Protein AF-A0A2G6Q483-F1 (afdb_monomer_lite)

Foldseek 3Di:
DDDDDDDPPPPPPPPPPQPAPDDPCQVVVNQALVCVVPQQWAQWKWKAAQAWIFIWTQGPVRGIHTRFDTDGHNNVHDRQKMKIWGWDQDPSDTDTDWIWIWGDDSPDTDTDTDPPPPVVPGNCVGHHHDDDDD

Organism: NCBI:txid2039284

Sequence (134 aa):
VGNQNQRPLQQKPVFSEPPLTVSHKVDNGHFYMSDLDQGGYQNVQMVVERDRSYMVATTTDGTVSRISPFGKGDTRLQTNQRIERACEVKDSSIKPKEEILVTHTQDEVVRTETHLNLSEHDPQNLIPFAPNPR

Radius of gyration: 18.18 Å; chains: 1; bounding box: 67×27×48 Å

Secondary structure (DSSP, 8-state):
--------------------B--HHHHTT---HHHHHHTT-EEEEEEEESSEEEEEEE-TTS-EEE-S--EE--TTS-TTEEEEEEEEEETTEEEEEEEEEEEE-SS-EEEEE-----TTS-GGGTSPPPPPP-

pLDDT: mean 81.31, std 15.47, range [40.03, 93.75]

Structure (mmCIF, N/CA/C/O backbone):
data_AF-A0A2G6Q483-F1
#
_entry.id   AF-A0A2G6Q483-F1
#
loop_
_atom_site.group_PDB
_atom_site.id
_atom_site.type_symbol
_atom_site.label_atom_id
_atom_site.label_alt_id
_atom_site.label_comp_id
_atom_site.label_asym_id
_atom_site.label_entity_id
_atom_site.label_seq_id
_atom_site.pdbx_PDB_ins_code
_atom_site.Cartn_x
_atom_site.Cartn_y
_atom_site.Cartn_z
_atom_site.occupancy
_atom_site.B_iso_or_equiv
_atom_site.auth_seq_id
_atom_site.auth_comp_id
_atom_site.auth_asym_id
_atom_site.auth_atom_id
_atom_site.pdbx_PDB_model_num
ATOM 1 N N . VAL A 1 1 ? -51.461 14.977 22.298 1.00 44.44 1 VAL A N 1
ATOM 2 C CA . VAL A 1 1 ? -51.209 13.524 22.151 1.00 44.44 1 VAL A CA 1
ATOM 3 C C . VAL A 1 1 ? -50.596 13.304 20.779 1.00 44.44 1 VAL A C 1
ATOM 5 O O . VAL A 1 1 ? -51.212 13.744 19.819 1.00 44.44 1 VAL A O 1
ATOM 8 N N . GLY A 1 2 ? -49.408 12.695 20.687 1.00 41.03 2 GLY A N 1
ATOM 9 C CA . GLY A 1 2 ? -48.863 12.212 19.409 1.00 41.03 2 GLY A CA 1
ATOM 10 C C . GLY A 1 2 ? -47.363 12.425 19.197 1.00 41.03 2 GLY A C 1
ATOM 11 O O . GLY A 1 2 ? -46.982 13.139 18.279 1.00 41.03 2 GLY A O 1
ATOM 12 N N . ASN A 1 3 ? -46.521 11.787 20.017 1.00 44.41 3 ASN A N 1
ATOM 13 C CA . ASN A 1 3 ? -45.100 11.587 19.717 1.00 44.41 3 ASN A CA 1
ATOM 14 C C . ASN A 1 3 ? -44.954 10.780 18.419 1.00 44.41 3 ASN A C 1
ATOM 16 O O . ASN A 1 3 ? -45.514 9.688 18.329 1.00 44.41 3 ASN A O 1
ATOM 20 N N . GLN A 1 4 ? -44.140 11.249 17.471 1.00 52.38 4 GLN A N 1
ATOM 21 C CA . GLN A 1 4 ? -43.540 10.374 16.465 1.00 52.38 4 GLN A CA 1
ATOM 22 C C . GLN A 1 4 ? -42.021 10.517 16.508 1.00 52.38 4 GLN A C 1
ATOM 24 O O . GLN A 1 4 ? -41.448 11.563 16.219 1.00 52.38 4 GLN A O 1
ATOM 29 N N . ASN A 1 5 ? -41.408 9.426 16.954 1.00 40.03 5 ASN A N 1
ATOM 30 C CA . ASN A 1 5 ? -39.989 9.238 17.184 1.00 40.03 5 ASN A CA 1
ATOM 31 C C . ASN A 1 5 ? -39.184 9.489 15.903 1.00 40.03 5 ASN A C 1
ATOM 33 O O . ASN A 1 5 ? -39.257 8.705 14.953 1.00 40.03 5 ASN A O 1
ATOM 37 N N . GLN A 1 6 ? -38.354 10.533 15.909 1.00 48.41 6 GLN A N 1
ATOM 38 C CA . GLN A 1 6 ? -37.210 10.612 15.009 1.00 48.41 6 GLN A CA 1
ATOM 39 C C . GLN A 1 6 ? -36.242 9.503 15.428 1.00 48.41 6 GLN A C 1
ATOM 41 O O . GLN A 1 6 ? -35.646 9.550 16.502 1.00 48.41 6 GLN A O 1
ATOM 46 N N . ARG A 1 7 ? -36.140 8.448 14.615 1.00 49.75 7 ARG A N 1
ATOM 47 C CA . ARG A 1 7 ? -35.085 7.444 14.785 1.00 49.75 7 ARG A CA 1
ATOM 48 C C . ARG A 1 7 ? -33.755 8.186 14.639 1.00 49.75 7 ARG A C 1
ATOM 50 O O . ARG A 1 7 ? -33.608 8.887 13.635 1.00 49.75 7 ARG A O 1
ATOM 57 N N . PRO A 1 8 ? -32.787 8.053 15.559 1.00 44.00 8 PRO A N 1
ATOM 58 C CA . PRO A 1 8 ? -31.446 8.500 15.245 1.00 44.00 8 PRO A CA 1
ATOM 59 C C . PRO A 1 8 ? -30.995 7.673 14.041 1.00 44.00 8 PRO A C 1
ATOM 61 O O . PRO A 1 8 ? -31.017 6.440 14.079 1.00 44.00 8 PRO A O 1
ATOM 64 N N . LEU A 1 9 ? -30.651 8.351 12.947 1.00 51.31 9 LEU A N 1
ATOM 65 C CA . LEU A 1 9 ? -29.837 7.770 11.892 1.00 51.31 9 LEU A CA 1
ATOM 66 C C . LEU A 1 9 ? -28.525 7.380 12.574 1.00 51.31 9 LEU A C 1
ATOM 68 O O . LEU A 1 9 ? -27.614 8.195 12.677 1.00 51.31 9 LEU A O 1
ATOM 72 N N . GLN A 1 10 ? -28.450 6.158 13.105 1.00 44.44 10 GLN A N 1
ATOM 73 C CA . GLN A 1 10 ? -27.177 5.508 13.355 1.00 44.44 10 GLN A CA 1
ATOM 74 C C . GLN A 1 10 ? -26.527 5.413 11.982 1.00 44.44 10 GLN A C 1
ATOM 76 O O . GLN A 1 10 ? -26.744 4.457 11.235 1.00 44.44 10 GLN A O 1
ATOM 81 N N . GLN A 1 11 ? -25.760 6.443 11.627 1.00 42.47 11 GLN A N 1
ATOM 82 C CA . GLN A 1 11 ? -24.614 6.251 10.772 1.00 42.47 11 GLN A CA 1
ATOM 83 C C . GLN A 1 11 ? -23.779 5.229 11.538 1.00 42.47 11 GLN A C 1
ATOM 85 O O . GLN A 1 11 ? -23.016 5.571 12.437 1.00 42.47 11 GLN A O 1
ATOM 90 N N . LYS A 1 12 ? -23.992 3.936 11.239 1.00 42.00 12 LYS A N 1
ATOM 91 C CA . LYS A 1 12 ? -22.916 2.955 11.375 1.00 42.00 12 LYS A CA 1
ATOM 92 C C . LYS A 1 12 ? -21.683 3.677 10.851 1.00 42.00 12 LYS A C 1
ATOM 94 O O . LYS A 1 12 ? -21.836 4.277 9.783 1.00 42.00 12 LYS A O 1
ATOM 99 N N . PRO A 1 13 ? -20.540 3.657 11.558 1.00 41.94 13 PRO A N 1
ATOM 100 C CA . PRO A 1 13 ? -19.313 4.198 11.009 1.00 41.94 13 PRO A CA 1
ATOM 101 C C . PRO A 1 13 ? -19.211 3.590 9.622 1.00 41.94 13 PRO A C 1
ATOM 103 O O . PRO A 1 13 ? -19.106 2.368 9.481 1.00 41.94 13 PRO A O 1
ATOM 106 N N . VAL A 1 14 ? -19.446 4.414 8.600 1.00 44.75 14 VAL A N 1
ATOM 107 C CA . VAL A 1 14 ? -19.226 3.996 7.234 1.00 44.75 14 VAL A CA 1
ATOM 108 C C . VAL A 1 14 ? -17.736 3.813 7.278 1.00 44.75 14 VAL A C 1
ATOM 110 O O . VAL A 1 14 ? -17.005 4.785 7.453 1.00 44.75 14 VAL A O 1
ATOM 113 N N . PHE A 1 15 ? -17.319 2.551 7.314 1.00 49.75 15 PHE A N 1
ATOM 114 C CA . PHE A 1 15 ? -15.946 2.165 7.115 1.00 49.75 15 PHE A CA 1
ATOM 115 C C . PHE A 1 15 ? -15.589 2.801 5.782 1.00 49.75 15 PHE A C 1
ATOM 117 O O . PHE A 1 15 ? -15.930 2.287 4.722 1.00 49.75 15 PHE A O 1
ATOM 124 N N . SER A 1 16 ? -15.054 4.016 5.836 1.00 44.69 16 SER A N 1
ATOM 125 C CA . SER A 1 16 ? -14.534 4.697 4.679 1.00 44.69 16 SER A CA 1
ATOM 126 C C . SER A 1 16 ? -13.222 3.984 4.432 1.00 44.69 16 SER A C 1
ATOM 128 O O . SER A 1 16 ? -12.150 4.447 4.832 1.00 44.69 16 SER A O 1
ATOM 130 N N . GLU A 1 17 ? -13.334 2.790 3.837 1.00 55.34 17 GLU A N 1
ATOM 131 C CA . GLU A 1 17 ? -12.295 2.279 2.963 1.00 55.34 17 GLU A CA 1
ATOM 132 C C . GLU A 1 17 ? -11.840 3.493 2.166 1.00 55.34 17 GLU A C 1
ATOM 134 O O . GLU A 1 17 ? -12.702 4.199 1.620 1.00 55.34 17 GLU A O 1
ATOM 139 N N . PRO A 1 18 ? -10.536 3.821 2.155 1.00 53.94 18 PRO A N 1
ATOM 140 C CA . PRO A 1 18 ? -10.062 4.797 1.193 1.00 53.94 18 PRO A CA 1
ATOM 141 C C . PRO A 1 18 ? -10.649 4.343 -0.142 1.00 53.94 18 PRO A C 1
ATOM 143 O O . PRO A 1 18 ? -10.538 3.150 -0.431 1.00 53.94 18 PRO A O 1
ATOM 146 N N . PRO A 1 19 ? -11.377 5.200 -0.878 1.00 54.41 19 PRO A N 1
ATOM 147 C CA . PRO A 1 19 ? -12.017 4.779 -2.109 1.00 54.41 19 PRO A CA 1
ATOM 148 C C . PRO A 1 19 ? -10.914 4.237 -3.009 1.00 54.41 19 PRO A C 1
ATOM 150 O O . PRO A 1 19 ? -10.126 4.996 -3.567 1.00 54.41 19 PRO A O 1
ATOM 153 N N . LEU A 1 20 ? -10.804 2.909 -3.070 1.00 64.12 20 LEU A N 1
ATOM 154 C CA . LEU A 1 20 ? -9.829 2.231 -3.896 1.00 64.12 20 LEU A CA 1
ATOM 155 C C . LEU A 1 20 ? -10.386 2.386 -5.292 1.00 64.12 20 LEU A C 1
ATOM 157 O O . LEU A 1 20 ? -11.231 1.603 -5.727 1.00 64.12 20 LEU A O 1
ATOM 161 N N . THR A 1 21 ? -9.996 3.472 -5.949 1.00 64.56 21 THR A N 1
ATOM 162 C CA . THR A 1 21 ? -10.356 3.694 -7.339 1.00 64.56 21 THR A CA 1
ATOM 163 C C . THR A 1 21 ? -10.017 2.422 -8.114 1.00 64.56 21 THR A C 1
ATOM 165 O O . THR A 1 21 ? -8.945 1.826 -7.962 1.00 64.56 21 THR A O 1
ATOM 168 N N . VAL A 1 22 ? -11.019 1.915 -8.832 1.00 61.78 22 VAL A N 1
ATOM 169 C CA . VAL A 1 22 ? -10.945 0.625 -9.514 1.00 61.78 22 VAL A CA 1
ATOM 170 C C . VAL A 1 22 ? -9.930 0.770 -10.640 1.00 61.78 22 VAL A C 1
ATOM 172 O O . VAL A 1 22 ? -10.202 1.403 -11.658 1.00 61.78 22 VAL A O 1
ATOM 175 N N . SER A 1 23 ? -8.732 0.223 -10.451 1.00 72.75 23 SER A N 1
ATOM 176 C CA . SER A 1 23 ? -7.715 0.217 -11.496 1.00 72.75 23 SER A CA 1
ATOM 177 C C . SER A 1 23 ? -7.908 -1.013 -12.374 1.00 72.75 23 SER A C 1
ATOM 179 O O . SER A 1 23 ? -7.492 -2.115 -12.022 1.00 72.75 23 SER A O 1
ATOM 181 N N . HIS A 1 24 ? -8.504 -0.825 -13.556 1.00 79.25 24 HIS A N 1
ATOM 182 C CA . HIS A 1 24 ? -8.749 -1.917 -14.510 1.00 79.25 24 HIS A CA 1
ATOM 183 C C . HIS A 1 24 ? -7.467 -2.694 -14.866 1.00 79.25 24 HIS A C 1
ATOM 185 O O . HIS A 1 24 ? -7.520 -3.894 -15.120 1.00 79.25 24 HIS A O 1
ATOM 191 N N . LYS A 1 25 ? -6.300 -2.031 -14.875 1.00 83.12 25 LY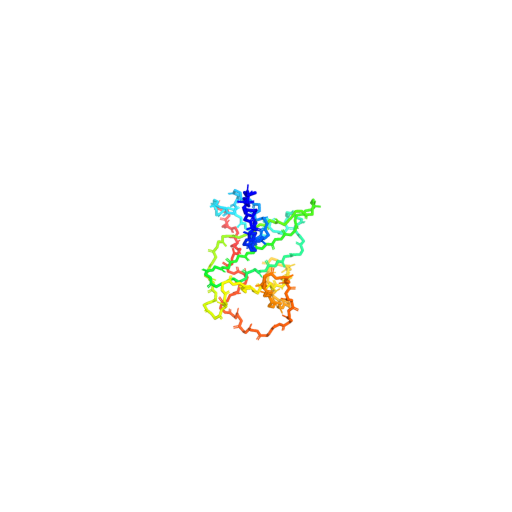S A N 1
ATOM 192 C CA . LYS A 1 25 ? -5.003 -2.695 -15.092 1.00 83.12 25 LYS A CA 1
ATOM 193 C C . LYS A 1 25 ? -4.674 -3.685 -13.977 1.00 83.12 25 LYS A C 1
ATOM 195 O O . LYS A 1 25 ? -4.198 -4.780 -14.258 1.00 83.12 25 LYS A O 1
ATOM 200 N N . VAL A 1 26 ? -4.935 -3.298 -12.732 1.00 86.38 26 VAL A N 1
ATOM 201 C CA . VAL A 1 26 ? -4.708 -4.137 -11.554 1.00 86.38 26 VAL A CA 1
ATOM 202 C C . VAL A 1 26 ? -5.659 -5.327 -11.557 1.00 86.38 26 VAL A C 1
ATOM 204 O O . VAL A 1 26 ? -5.214 -6.458 -11.381 1.00 86.38 26 VAL A O 1
ATOM 207 N N . ASP A 1 27 ? -6.944 -5.085 -11.819 1.00 84.12 27 ASP A N 1
ATOM 208 C CA . ASP A 1 27 ? -7.965 -6.139 -11.830 1.00 84.12 27 ASP A CA 1
ATOM 209 C C . ASP A 1 27 ? -7.742 -7.170 -12.941 1.00 84.12 27 ASP A C 1
ATOM 211 O O . ASP A 1 27 ? -7.988 -8.358 -12.741 1.00 84.12 27 ASP A O 1
ATOM 215 N N . ASN A 1 28 ? -7.198 -6.744 -14.083 1.00 84.81 28 ASN A N 1
ATOM 216 C CA . ASN A 1 28 ? -6.822 -7.646 -15.171 1.00 84.81 28 ASN A CA 1
ATOM 217 C C . ASN A 1 28 ? -5.445 -8.314 -14.973 1.00 84.81 28 ASN A C 1
ATOM 219 O O . ASN A 1 28 ? -5.008 -9.064 -15.842 1.00 84.81 28 ASN A O 1
ATOM 223 N N . GLY A 1 29 ? -4.733 -8.048 -13.870 1.00 83.00 29 GLY A N 1
ATOM 224 C CA . GLY A 1 29 ? -3.404 -8.621 -13.611 1.00 83.00 29 GLY A CA 1
ATOM 225 C C . GLY A 1 29 ? -2.294 -8.085 -14.528 1.00 83.00 29 GLY A C 1
ATOM 226 O O . GLY A 1 29 ? -1.282 -8.752 -14.736 1.00 83.00 29 GLY A O 1
ATOM 227 N N . HIS A 1 30 ? -2.480 -6.886 -15.080 1.00 87.06 30 HIS A N 1
ATOM 228 C CA . HIS A 1 30 ? -1.565 -6.214 -16.010 1.00 87.06 30 HIS A CA 1
ATOM 229 C C . HIS A 1 30 ? -0.906 -4.972 -15.401 1.00 87.06 30 HIS A C 1
ATOM 231 O O . HIS A 1 30 ? -0.553 -4.039 -16.121 1.00 87.06 30 HIS A O 1
ATOM 237 N N . PHE A 1 31 ? -0.794 -4.927 -14.075 1.00 88.88 31 PHE A N 1
ATOM 238 C CA . PHE A 1 31 ? -0.036 -3.900 -13.376 1.00 88.88 31 PHE A CA 1
ATOM 239 C C . PHE A 1 31 ? 1.300 -4.484 -12.924 1.00 88.88 31 PHE A C 1
ATOM 241 O O . PHE A 1 31 ? 1.322 -5.470 -12.185 1.00 88.88 31 PHE A O 1
ATOM 248 N N . TYR A 1 32 ? 2.397 -3.875 -13.367 1.00 90.88 32 TYR A N 1
ATOM 249 C CA . TYR A 1 32 ? 3.751 -4.351 -13.103 1.00 90.88 32 TYR A CA 1
ATOM 250 C C . TYR A 1 32 ? 4.606 -3.283 -12.419 1.00 90.88 32 TYR A C 1
ATOM 252 O O . TYR A 1 32 ? 4.268 -2.100 -12.415 1.00 90.88 32 TYR A O 1
ATOM 260 N N . MET A 1 33 ? 5.770 -3.684 -11.901 1.00 89.38 33 MET A N 1
ATOM 261 C CA . MET A 1 33 ? 6.745 -2.752 -11.314 1.00 89.38 33 MET A CA 1
ATOM 262 C C . MET A 1 33 ? 7.103 -1.594 -12.261 1.00 89.38 33 MET A C 1
ATOM 264 O O . MET A 1 33 ? 7.236 -0.454 -11.834 1.00 89.38 33 MET A O 1
ATOM 268 N N . SER A 1 34 ? 7.178 -1.857 -13.567 1.00 87.62 34 SER A N 1
ATOM 269 C CA . SER A 1 34 ? 7.417 -0.818 -14.571 1.00 87.62 34 SER A CA 1
ATOM 270 C C . SER A 1 34 ? 6.314 0.242 -14.619 1.00 87.62 34 SER A C 1
ATOM 272 O O . SER A 1 34 ? 6.618 1.408 -14.849 1.00 87.62 34 SER A O 1
ATOM 274 N N . ASP A 1 35 ? 5.047 -0.138 -14.406 1.00 88.12 35 ASP A N 1
ATOM 275 C CA . ASP A 1 35 ? 3.941 0.821 -14.323 1.00 88.12 35 ASP A CA 1
ATOM 276 C C . ASP A 1 35 ? 4.057 1.675 -13.056 1.00 88.12 35 ASP A C 1
ATOM 278 O O . ASP A 1 35 ? 3.725 2.857 -13.094 1.00 88.12 35 ASP A O 1
ATOM 282 N N . LEU A 1 36 ? 4.544 1.097 -11.952 1.00 87.69 36 LEU A N 1
ATOM 283 C CA . LEU A 1 36 ? 4.790 1.826 -10.709 1.00 87.69 36 LEU A CA 1
ATOM 284 C C . LEU A 1 36 ? 5.908 2.865 -10.878 1.00 87.69 36 LEU A C 1
ATOM 286 O O . LEU A 1 36 ? 5.704 4.032 -10.549 1.00 87.69 36 LEU A O 1
ATOM 290 N N . ASP A 1 37 ? 7.040 2.455 -11.454 1.00 85.19 37 ASP A N 1
ATOM 291 C CA . ASP A 1 37 ? 8.204 3.320 -11.685 1.00 85.19 37 ASP A CA 1
ATOM 292 C C . ASP A 1 37 ? 7.901 4.445 -12.698 1.00 85.19 37 ASP A C 1
ATOM 294 O O . ASP A 1 37 ? 8.382 5.568 -12.551 1.00 85.19 37 ASP A O 1
ATOM 298 N N . GLN A 1 38 ? 7.084 4.175 -13.726 1.00 84.25 38 GLN A N 1
ATOM 299 C CA . GLN A 1 38 ? 6.772 5.142 -14.795 1.00 84.25 38 GLN A CA 1
ATOM 300 C C . GLN A 1 38 ? 5.511 5.974 -14.534 1.00 84.25 38 GLN A C 1
ATOM 302 O O . GLN A 1 38 ? 5.354 7.052 -15.105 1.00 84.25 38 GLN A O 1
ATOM 307 N N . GLY A 1 39 ? 4.589 5.484 -13.703 1.00 80.25 39 GLY A N 1
ATOM 308 C CA . GLY A 1 39 ? 3.258 6.067 -13.524 1.00 80.25 39 GLY A CA 1
ATOM 309 C C . GLY A 1 39 ? 3.210 7.335 -12.671 1.00 80.25 39 GLY A C 1
ATOM 310 O O . GLY A 1 39 ? 2.133 7.899 -12.495 1.00 80.25 39 GLY A O 1
ATOM 311 N N . GLY A 1 40 ? 4.348 7.790 -12.135 1.00 83.38 40 GLY A N 1
ATOM 312 C CA . GLY A 1 40 ? 4.416 8.987 -11.290 1.00 83.38 40 GLY A CA 1
ATOM 313 C C . GLY A 1 40 ? 3.704 8.824 -9.944 1.00 83.38 40 GLY A C 1
ATOM 314 O O . GLY A 1 40 ? 3.231 9.805 -9.369 1.00 83.38 40 GLY A O 1
ATOM 315 N N . TYR A 1 41 ? 3.593 7.589 -9.457 1.00 89.31 41 TYR A N 1
ATOM 316 C CA . TYR A 1 41 ? 2.977 7.281 -8.174 1.00 89.31 41 TYR A CA 1
ATOM 317 C C . TYR A 1 41 ? 3.841 7.778 -7.009 1.00 89.31 41 TYR A C 1
ATOM 319 O O . TYR A 1 41 ? 5.065 7.676 -7.019 1.00 89.31 41 TYR A O 1
ATOM 327 N N . GLN A 1 42 ? 3.181 8.298 -5.983 1.00 90.12 42 GLN A N 1
ATOM 328 C CA . GLN A 1 42 ? 3.772 8.835 -4.761 1.00 90.12 42 GLN A CA 1
ATOM 329 C C . GLN A 1 42 ? 3.133 8.161 -3.547 1.00 90.12 42 GLN A C 1
ATOM 331 O O . GLN A 1 42 ? 2.086 7.532 -3.672 1.00 90.12 42 GLN A O 1
ATOM 336 N N . ASN A 1 43 ? 3.741 8.296 -2.365 1.00 91.06 43 ASN A N 1
ATOM 337 C CA . ASN A 1 43 ? 3.220 7.730 -1.111 1.00 91.06 43 ASN A CA 1
ATOM 338 C C . ASN A 1 43 ? 2.795 6.261 -1.260 1.00 91.06 43 ASN A C 1
ATOM 340 O O . ASN A 1 43 ? 1.660 5.891 -0.962 1.00 91.06 43 ASN A O 1
ATOM 344 N N . VAL A 1 44 ? 3.695 5.433 -1.790 1.00 92.62 44 VAL A N 1
ATOM 345 C CA . VAL A 1 44 ? 3.428 4.007 -1.959 1.00 92.62 44 VAL A CA 1
ATOM 346 C C . VAL A 1 44 ? 3.304 3.374 -0.578 1.00 92.62 44 VAL A C 1
ATOM 348 O O . VAL A 1 44 ? 4.196 3.502 0.262 1.00 92.62 44 VAL A O 1
ATOM 351 N N . GLN A 1 45 ? 2.184 2.709 -0.330 1.00 93.62 45 GLN A N 1
ATOM 352 C CA . GLN A 1 45 ? 1.887 2.083 0.950 1.00 93.62 45 GLN A CA 1
ATOM 353 C C . GLN A 1 45 ? 1.298 0.697 0.735 1.00 93.62 45 GLN A C 1
ATOM 355 O O . GLN A 1 45 ? 0.484 0.476 -0.159 1.00 93.62 45 GLN A O 1
ATOM 360 N N . MET A 1 46 ? 1.674 -0.232 1.600 1.00 93.50 46 MET A N 1
ATOM 361 C CA . MET A 1 46 ? 0.980 -1.498 1.750 1.00 93.50 46 MET A CA 1
ATOM 362 C C . MET A 1 46 ? -0.075 -1.357 2.838 1.00 93.50 46 MET A C 1
ATOM 364 O O . MET A 1 46 ? 0.212 -0.896 3.940 1.00 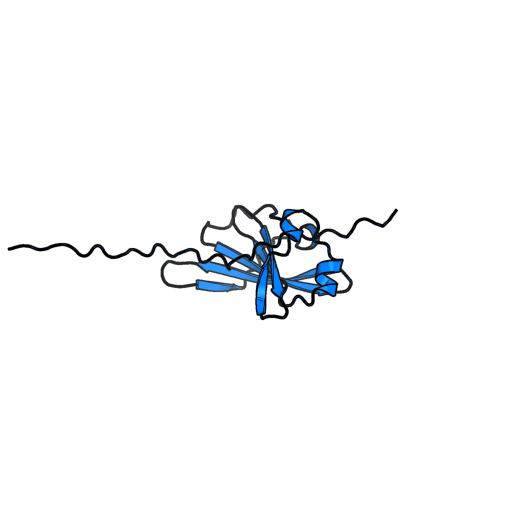93.50 46 MET A O 1
ATOM 368 N N . VAL A 1 47 ? -1.291 -1.787 2.540 1.00 93.31 47 VAL A N 1
ATOM 369 C CA . VAL A 1 47 ? -2.376 -1.902 3.504 1.00 93.31 47 VAL A CA 1
ATOM 370 C C . VAL A 1 47 ? -2.578 -3.377 3.816 1.00 93.31 47 VAL A C 1
ATOM 372 O O . VAL A 1 47 ? -2.799 -4.186 2.914 1.00 93.31 47 VAL A O 1
ATOM 375 N N . VAL A 1 48 ? -2.498 -3.732 5.095 1.00 93.75 48 VAL A N 1
ATOM 376 C CA . VAL A 1 48 ? -2.781 -5.083 5.589 1.00 93.75 48 VAL A CA 1
ATOM 377 C C . VAL A 1 48 ? -4.011 -5.021 6.473 1.00 93.75 48 VAL A C 1
ATOM 379 O O . VAL A 1 48 ? -4.014 -4.361 7.506 1.00 93.75 48 VAL A O 1
ATOM 382 N N . GLU A 1 49 ? -5.063 -5.706 6.056 1.00 93.44 49 GLU A N 1
ATOM 383 C CA . GLU A 1 49 ? -6.296 -5.895 6.811 1.00 93.44 49 GLU A CA 1
ATOM 384 C C . GLU A 1 49 ? -6.374 -7.349 7.289 1.00 93.44 49 GLU A C 1
ATOM 386 O O . GLU A 1 49 ? -5.534 -8.185 6.946 1.00 93.44 49 GLU A O 1
ATOM 391 N N . ARG A 1 50 ? -7.411 -7.672 8.067 1.00 92.75 50 ARG A N 1
ATOM 392 C CA . ARG A 1 50 ? -7.624 -9.030 8.578 1.00 92.75 50 ARG A CA 1
ATOM 393 C C . ARG A 1 50 ? -7.682 -10.090 7.475 1.00 92.75 50 ARG A C 1
ATOM 395 O O . ARG A 1 50 ? -7.040 -11.131 7.581 1.00 92.75 50 ARG A O 1
ATOM 402 N N . ASP A 1 51 ? -8.452 -9.817 6.425 1.00 93.00 51 ASP A N 1
ATOM 403 C CA . ASP A 1 51 ? -8.802 -10.821 5.413 1.00 93.00 51 ASP A CA 1
ATOM 404 C C . ASP A 1 51 ? -8.012 -10.658 4.107 1.00 93.00 51 ASP A C 1
ATOM 406 O O . ASP A 1 51 ? -7.922 -11.590 3.307 1.00 93.00 51 ASP A O 1
ATOM 410 N N . ARG A 1 52 ? -7.400 -9.488 3.887 1.00 92.75 52 ARG A N 1
ATOM 411 C CA . ARG A 1 52 ? -6.672 -9.166 2.654 1.00 92.75 52 ARG A CA 1
ATOM 412 C C . ARG A 1 52 ? -5.522 -8.190 2.880 1.00 92.75 52 ARG A C 1
ATOM 414 O O . ARG A 1 52 ? -5.488 -7.470 3.871 1.00 92.75 52 ARG A O 1
ATOM 421 N N . SER A 1 53 ? -4.612 -8.131 1.919 1.00 93.44 53 SER A N 1
ATOM 422 C CA . SER A 1 53 ? -3.594 -7.081 1.817 1.00 93.44 53 SER A CA 1
ATOM 423 C C . SER A 1 53 ? -3.519 -6.543 0.394 1.00 93.44 53 SER A C 1
ATOM 425 O O . SER A 1 53 ? -3.889 -7.236 -0.552 1.00 93.44 53 SER A O 1
ATOM 427 N N . TYR A 1 54 ? -3.103 -5.294 0.230 1.00 93.25 54 TYR A N 1
ATOM 428 C CA . TYR A 1 54 ? -2.987 -4.650 -1.076 1.00 93.25 54 TYR A CA 1
ATOM 429 C C . TYR A 1 54 ? -2.048 -3.446 -1.014 1.00 93.25 54 TYR A C 1
ATOM 431 O O . TYR A 1 54 ? -1.803 -2.884 0.047 1.00 93.25 54 TYR A O 1
ATOM 439 N N . MET A 1 55 ? -1.536 -3.036 -2.168 1.00 92.88 55 MET A N 1
ATOM 440 C CA . MET A 1 55 ? -0.739 -1.832 -2.342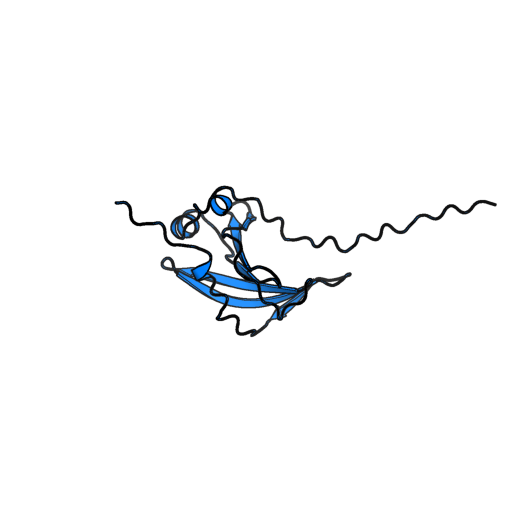 1.00 92.88 55 MET A CA 1
ATOM 441 C C . MET A 1 55 ? -1.632 -0.690 -2.808 1.00 92.88 55 MET A C 1
ATOM 443 O O . MET A 1 55 ? -2.483 -0.858 -3.690 1.00 92.88 55 MET A O 1
ATOM 447 N N . VAL A 1 56 ? -1.395 0.486 -2.249 1.00 92.31 56 VAL A N 1
ATOM 448 C CA . VAL A 1 56 ? -1.973 1.750 -2.686 1.00 92.31 56 VAL A CA 1
ATOM 449 C C . VAL A 1 56 ? -0.866 2.745 -2.984 1.00 92.31 56 VAL A C 1
ATOM 451 O O . VAL A 1 56 ? 0.238 2.654 -2.449 1.00 92.31 56 VAL A O 1
ATOM 454 N N . ALA A 1 57 ? -1.171 3.704 -3.843 1.00 91.50 57 ALA A N 1
ATOM 455 C CA . ALA A 1 57 ? -0.328 4.862 -4.050 1.00 91.50 57 ALA A CA 1
ATOM 456 C C . ALA A 1 57 ? -1.172 6.078 -4.417 1.00 91.50 57 ALA A C 1
ATOM 458 O O . ALA A 1 57 ? -2.295 5.958 -4.911 1.00 91.50 57 ALA A O 1
ATOM 459 N N . THR A 1 58 ? -0.614 7.254 -4.174 1.00 90.19 58 THR A N 1
ATOM 460 C CA . THR A 1 58 ? -1.155 8.530 -4.623 1.00 90.19 58 THR A CA 1
ATOM 461 C C . THR A 1 58 ? -0.719 8.785 -6.065 1.00 90.19 58 THR A C 1
ATOM 463 O O . THR A 1 58 ? 0.474 8.836 -6.355 1.00 90.19 58 THR A O 1
ATOM 466 N N . THR A 1 59 ? -1.664 8.941 -6.983 1.00 85.12 59 THR A N 1
ATOM 467 C CA . THR A 1 59 ? -1.402 9.374 -8.360 1.00 85.12 59 THR A CA 1
ATOM 468 C C . THR A 1 59 ? -1.019 10.856 -8.404 1.00 85.12 59 THR A C 1
ATOM 470 O O . THR A 1 59 ? -1.178 11.595 -7.432 1.00 85.12 59 THR A O 1
ATOM 473 N N . THR A 1 60 ? -0.482 11.322 -9.531 1.00 86.00 60 THR A N 1
ATOM 474 C CA . THR A 1 60 ? -0.013 12.712 -9.701 1.00 86.00 60 THR A CA 1
ATOM 475 C C . THR A 1 60 ? -1.106 13.773 -9.533 1.00 86.00 60 THR A C 1
ATOM 477 O O . THR A 1 60 ? -0.799 14.916 -9.208 1.00 86.00 60 THR A O 1
ATOM 480 N N . ASP A 1 61 ? -2.371 13.399 -9.714 1.00 84.75 61 ASP A N 1
ATOM 481 C CA . ASP A 1 61 ? -3.560 14.226 -9.477 1.00 84.75 61 ASP A CA 1
ATOM 482 C C . ASP A 1 61 ? -3.987 14.286 -7.993 1.00 84.75 61 ASP A C 1
ATOM 484 O O . ASP A 1 61 ? -4.951 14.972 -7.657 1.00 84.75 61 ASP A O 1
ATOM 488 N N . GLY A 1 62 ? -3.280 13.582 -7.100 1.00 84.69 62 GLY A N 1
ATOM 489 C CA . GLY A 1 62 ? -3.577 13.507 -5.669 1.00 84.69 62 GLY A CA 1
ATOM 490 C C . GLY A 1 62 ? -4.571 12.409 -5.278 1.00 84.69 62 GLY A C 1
ATOM 491 O O . GLY A 1 62 ? -4.885 12.275 -4.094 1.00 84.69 62 GLY A O 1
ATOM 492 N N . THR A 1 63 ? -5.058 11.605 -6.226 1.00 85.31 63 THR A N 1
ATOM 493 C CA . THR A 1 63 ? -5.998 10.511 -5.947 1.00 85.31 63 THR A CA 1
ATOM 494 C C . THR A 1 63 ? -5.273 9.308 -5.339 1.00 85.31 63 THR A C 1
ATOM 496 O O . THR A 1 63 ? -4.201 8.922 -5.788 1.00 85.31 63 THR A O 1
ATOM 499 N N . VAL A 1 64 ? -5.845 8.666 -4.317 1.00 87.75 64 VAL A N 1
ATOM 500 C CA . VAL A 1 64 ? -5.319 7.384 -3.816 1.00 87.75 64 VAL A CA 1
ATOM 501 C C . VAL A 1 64 ? -5.940 6.246 -4.622 1.00 87.75 64 VAL A C 1
ATOM 503 O O . VAL A 1 64 ? -7.163 6.120 -4.695 1.00 87.75 64 VAL A O 1
ATOM 506 N N . SER A 1 65 ? -5.100 5.413 -5.232 1.00 87.50 65 SER A N 1
ATOM 507 C CA . SER A 1 65 ? -5.520 4.266 -6.039 1.00 87.50 65 SER A CA 1
ATOM 508 C C . SER A 1 65 ? -4.870 2.985 -5.548 1.00 87.50 65 SER A C 1
ATOM 510 O O . SER A 1 65 ? -3.714 2.976 -5.122 1.00 87.50 65 SER A O 1
ATOM 512 N N . ARG A 1 66 ? -5.597 1.871 -5.671 1.00 90.62 66 ARG A N 1
ATOM 513 C CA . ARG A 1 66 ? -5.016 0.537 -5.510 1.00 90.62 66 ARG A CA 1
ATOM 514 C C . ARG A 1 66 ? -4.149 0.218 -6.728 1.00 90.62 66 ARG A C 1
ATOM 516 O O . ARG A 1 66 ? -4.575 0.423 -7.864 1.00 90.62 66 ARG A O 1
ATOM 523 N N . ILE A 1 67 ? -2.954 -0.301 -6.469 1.00 90.94 67 ILE A N 1
ATOM 524 C CA . ILE A 1 67 ? -1.927 -0.626 -7.471 1.00 90.94 67 ILE A CA 1
ATOM 525 C C . ILE A 1 67 ? -1.479 -2.097 -7.397 1.00 90.94 67 ILE A C 1
ATOM 527 O O . ILE A 1 67 ? -0.498 -2.481 -8.019 1.00 90.94 67 ILE A O 1
ATOM 531 N N . SER A 1 68 ? -2.191 -2.944 -6.649 1.00 91.12 68 SER A N 1
ATOM 532 C CA . SER A 1 68 ? -1.971 -4.394 -6.653 1.00 91.12 68 SER A CA 1
ATOM 533 C C . SER A 1 68 ? -3.269 -5.191 -6.535 1.00 91.12 68 SER A C 1
ATOM 535 O O . SER A 1 68 ? -4.258 -4.686 -5.991 1.00 91.12 68 SER A O 1
ATOM 537 N N . PRO A 1 69 ? -3.268 -6.466 -6.957 1.00 89.81 69 PRO A N 1
ATOM 538 C CA . PRO A 1 69 ? -4.297 -7.414 -6.560 1.00 89.81 69 PRO A CA 1
ATOM 539 C C . PRO A 1 69 ? -4.388 -7.544 -5.034 1.00 89.81 69 PRO A C 1
ATOM 541 O O . PRO A 1 69 ? -3.487 -7.130 -4.296 1.00 89.81 69 PRO A O 1
ATOM 544 N N . PHE A 1 70 ? -5.475 -8.157 -4.566 1.00 90.62 70 PHE A N 1
ATOM 545 C CA . PHE A 1 70 ? -5.601 -8.527 -3.161 1.00 90.62 70 PHE A CA 1
ATOM 546 C C . PHE A 1 70 ? -4.774 -9.782 -2.863 1.00 90.62 70 PHE A C 1
ATOM 548 O O . PHE A 1 70 ? -4.990 -10.838 -3.456 1.00 90.62 70 PHE A O 1
ATOM 555 N N . GLY A 1 71 ? -3.842 -9.659 -1.924 1.00 90.62 71 GLY A N 1
ATOM 556 C CA . GLY A 1 71 ? -3.155 -10.771 -1.281 1.00 90.62 71 GLY A CA 1
ATOM 557 C C . GLY A 1 71 ? -3.854 -11.214 0.004 1.00 90.62 71 GLY A C 1
ATOM 558 O O . GLY A 1 71 ? -4.926 -10.723 0.362 1.00 90.62 71 GLY A O 1
ATOM 559 N N . LYS A 1 72 ? -3.221 -12.141 0.729 1.00 91.62 72 LYS A N 1
ATOM 560 C CA . LYS A 1 72 ? -3.703 -12.620 2.035 1.00 91.62 72 LYS A CA 1
ATOM 561 C C . LYS A 1 72 ? -3.607 -11.523 3.099 1.00 91.62 72 LYS A C 1
ATOM 563 O O . LYS A 1 72 ? -2.631 -10.773 3.112 1.00 91.62 72 LYS A O 1
ATOM 568 N N . GLY A 1 73 ? -4.601 -11.448 3.979 1.00 92.00 73 GLY A N 1
ATOM 569 C CA . GL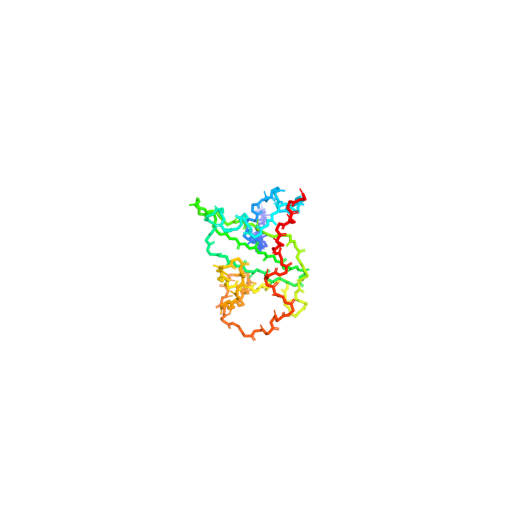Y A 1 73 ? -4.576 -10.590 5.166 1.00 92.00 73 GLY A CA 1
ATOM 570 C C . GLY A 1 73 ? -3.917 -11.239 6.378 1.00 92.00 73 GLY A C 1
ATOM 571 O O . GLY A 1 73 ? -3.466 -12.385 6.310 1.00 92.00 73 GLY A O 1
ATOM 572 N N . ASP A 1 74 ? -3.895 -10.498 7.483 1.00 92.00 74 ASP A N 1
ATOM 573 C CA . ASP A 1 74 ? -3.355 -10.934 8.768 1.00 92.00 74 ASP A CA 1
ATOM 574 C C . ASP A 1 74 ? -4.477 -11.162 9.790 1.00 92.00 74 ASP A C 1
ATOM 576 O O . ASP A 1 74 ? -5.042 -10.229 10.364 1.00 92.00 74 A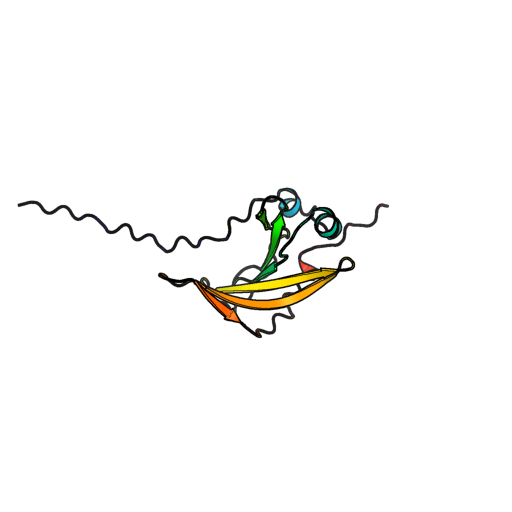SP A O 1
ATOM 580 N N . THR A 1 75 ? -4.764 -12.430 10.091 1.00 90.94 75 THR A N 1
ATOM 581 C CA . THR A 1 75 ? -5.838 -12.819 11.024 1.00 90.94 75 THR A CA 1
ATOM 582 C C . THR A 1 75 ? -5.655 -12.329 12.467 1.00 90.94 75 THR A C 1
ATOM 584 O O . THR A 1 75 ? -6.593 -12.437 13.265 1.00 90.94 75 THR A O 1
ATOM 587 N N . ARG A 1 76 ? -4.481 -11.791 12.827 1.00 90.81 76 ARG A N 1
ATOM 588 C CA . ARG A 1 76 ? -4.235 -11.158 14.132 1.00 90.81 76 ARG A CA 1
ATOM 589 C C . ARG A 1 76 ? -4.924 -9.797 14.243 1.00 90.81 76 ARG A C 1
ATOM 591 O O . ARG A 1 76 ? -5.211 -9.365 15.356 1.00 90.81 76 ARG A O 1
ATOM 598 N N . LEU A 1 77 ? -5.219 -9.143 13.118 1.00 91.38 77 LEU A N 1
ATOM 599 C CA . LEU A 1 77 ? -5.909 -7.855 13.079 1.00 91.38 77 LEU A CA 1
ATOM 600 C C . LEU A 1 77 ? -7.411 -8.007 13.308 1.00 91.38 77 LEU A C 1
ATOM 602 O O . LEU A 1 77 ? -8.048 -8.957 12.843 1.00 91.38 77 LEU A O 1
ATOM 606 N N . GLN A 1 78 ? -8.004 -7.042 14.005 1.00 91.12 78 GLN A N 1
ATOM 607 C CA . GLN A 1 78 ? -9.458 -6.928 14.103 1.00 91.12 78 GLN A CA 1
ATOM 608 C C . GLN A 1 78 ? -10.051 -6.358 12.806 1.00 91.12 78 GLN A C 1
ATOM 610 O O . GLN A 1 78 ? -9.359 -5.721 12.020 1.00 91.12 78 GLN A O 1
ATOM 615 N N . THR A 1 79 ? -11.351 -6.553 12.574 1.00 87.62 79 THR A N 1
ATOM 616 C CA . THR A 1 79 ? -12.036 -6.056 11.361 1.00 87.62 79 THR A CA 1
ATOM 617 C C . THR A 1 79 ? -11.989 -4.531 11.221 1.00 87.62 79 THR A C 1
ATOM 619 O O . THR A 1 79 ? -12.048 -4.006 10.118 1.00 87.62 79 THR A O 1
ATOM 622 N N . ASN A 1 80 ? -11.870 -3.810 12.333 1.00 88.81 80 ASN A N 1
ATOM 623 C CA . ASN A 1 80 ? -11.734 -2.356 12.375 1.00 88.81 80 ASN A CA 1
ATOM 624 C C . ASN A 1 80 ? -10.269 -1.886 12.439 1.00 88.81 80 ASN A C 1
ATOM 626 O O . ASN A 1 80 ? -10.012 -0.707 12.683 1.00 88.81 80 ASN A O 1
ATOM 630 N N . GLN A 1 81 ? -9.316 -2.803 12.271 1.00 91.31 81 GLN A N 1
ATOM 631 C CA . GLN A 1 81 ? -7.891 -2.520 12.283 1.00 91.31 81 GLN A CA 1
ATOM 632 C C . GLN A 1 81 ? -7.279 -2.801 10.920 1.00 91.31 81 GLN A C 1
ATOM 634 O O . GLN A 1 81 ? -7.624 -3.765 10.235 1.00 91.31 81 GLN A O 1
ATOM 639 N N . ARG A 1 82 ? -6.304 -1.976 10.564 1.00 93.19 82 ARG A N 1
ATOM 640 C CA . ARG A 1 82 ? -5.414 -2.224 9.438 1.00 93.19 82 ARG A CA 1
ATOM 641 C C . ARG A 1 82 ? -4.028 -1.703 9.747 1.00 93.19 82 ARG A C 1
ATOM 643 O O . ARG A 1 82 ? -3.878 -0.781 10.543 1.00 93.19 82 ARG A O 1
ATOM 650 N N . ILE A 1 83 ? -3.028 -2.261 9.095 1.00 93.44 83 ILE A N 1
ATOM 651 C CA . ILE A 1 83 ? -1.674 -1.725 9.127 1.00 93.44 83 ILE A CA 1
ATOM 652 C C . ILE A 1 83 ? -1.444 -0.983 7.822 1.00 93.44 83 ILE A C 1
ATOM 654 O O . ILE A 1 83 ? -1.623 -1.546 6.746 1.00 93.44 83 ILE A O 1
ATOM 658 N N . GLU A 1 84 ? -1.067 0.283 7.932 1.00 93.50 84 GLU A N 1
ATOM 659 C CA . GLU A 1 84 ? -0.563 1.091 6.830 1.00 93.50 84 GLU A CA 1
ATOM 660 C C . GLU A 1 84 ? 0.959 1.092 6.926 1.00 93.50 84 GLU A C 1
ATOM 662 O O . GLU A 1 84 ? 1.542 1.626 7.869 1.00 93.50 84 GLU A O 1
ATOM 667 N N . ARG A 1 85 ? 1.603 0.453 5.957 1.00 92.62 85 ARG A N 1
ATOM 668 C CA . ARG A 1 85 ? 3.049 0.302 5.892 1.00 92.62 85 ARG A CA 1
ATOM 669 C C . ARG A 1 85 ? 3.586 1.157 4.758 1.00 92.62 85 ARG A C 1
ATOM 671 O O . ARG A 1 85 ? 3.309 0.884 3.593 1.00 92.62 85 ARG A O 1
ATOM 678 N N . ALA A 1 86 ? 4.347 2.192 5.090 1.00 92.69 86 ALA A N 1
ATOM 679 C CA . ALA A 1 86 ? 4.999 3.036 4.101 1.00 92.69 86 ALA A CA 1
ATOM 680 C C . ALA A 1 86 ? 6.068 2.233 3.357 1.00 92.69 86 ALA A C 1
ATOM 682 O O . ALA A 1 86 ? 6.852 1.504 3.970 1.00 92.69 86 ALA A O 1
ATOM 683 N N . CYS A 1 87 ? 6.100 2.360 2.037 1.00 92.62 87 CYS A N 1
ATOM 684 C CA . CYS A 1 87 ? 7.041 1.661 1.182 1.00 92.62 87 CYS A CA 1
ATOM 685 C C . CYS A 1 87 ? 7.863 2.657 0.366 1.00 92.62 87 CYS A C 1
ATOM 687 O O . CYS A 1 87 ? 7.339 3.599 -0.225 1.00 92.62 87 CYS A O 1
ATOM 689 N N . GLU A 1 88 ? 9.167 2.422 0.306 1.00 92.00 88 GLU A N 1
ATOM 690 C CA . GLU A 1 88 ? 10.054 3.084 -0.637 1.00 92.00 88 GLU A CA 1
ATOM 691 C C . GLU A 1 88 ? 10.226 2.200 -1.863 1.00 92.00 88 GLU A C 1
ATOM 693 O O . GLU A 1 88 ? 10.552 1.019 -1.746 1.00 92.00 88 GLU A O 1
ATOM 698 N N . VAL A 1 89 ? 10.019 2.791 -3.034 1.00 89.94 89 VAL A N 1
ATOM 699 C CA . VAL A 1 89 ? 10.280 2.147 -4.317 1.00 89.94 89 VAL A CA 1
ATOM 700 C C . VAL A 1 89 ? 11.594 2.697 -4.844 1.00 89.94 89 VAL A C 1
ATOM 702 O O . VAL A 1 89 ? 11.737 3.908 -5.021 1.00 89.94 89 VAL A O 1
ATOM 705 N N . LYS A 1 90 ? 12.578 1.822 -5.041 1.00 87.25 90 LYS A N 1
ATOM 706 C CA . LYS A 1 90 ? 13.892 2.193 -5.566 1.00 87.25 90 LYS A CA 1
ATOM 707 C C . LYS A 1 90 ? 14.499 1.027 -6.327 1.00 87.25 90 LYS A C 1
ATOM 709 O O . LYS A 1 90 ? 14.452 -0.101 -5.846 1.00 87.25 90 LYS A O 1
ATOM 714 N N . ASP A 1 91 ? 15.100 1.310 -7.481 1.00 84.88 91 ASP A N 1
ATOM 715 C CA . ASP A 1 91 ? 15.768 0.307 -8.321 1.00 84.88 91 ASP A CA 1
ATOM 716 C C . ASP A 1 91 ? 14.844 -0.891 -8.629 1.00 84.88 91 ASP A C 1
ATOM 718 O O . ASP A 1 91 ? 15.254 -2.049 -8.558 1.00 84.88 91 ASP A O 1
ATOM 722 N N . SER A 1 92 ? 13.561 -0.603 -8.898 1.00 83.56 92 SER A N 1
ATOM 723 C CA . SER A 1 92 ? 12.504 -1.599 -9.122 1.00 83.56 92 SER A CA 1
ATOM 724 C C . SER A 1 92 ? 12.331 -2.606 -7.967 1.00 83.56 92 SER A C 1
ATOM 726 O O . SER A 1 92 ? 11.899 -3.740 -8.172 1.00 83.56 92 SER A O 1
ATOM 728 N N . SER A 1 93 ? 12.656 -2.190 -6.740 1.00 88.56 93 SER A N 1
ATOM 729 C CA . SER A 1 93 ? 12.445 -2.928 -5.495 1.00 88.56 93 SER A CA 1
ATOM 730 C C . SER A 1 93 ? 11.581 -2.115 -4.533 1.00 88.56 93 SER A C 1
ATOM 732 O O . SER A 1 93 ? 11.754 -0.902 -4.409 1.00 88.56 93 SER A O 1
ATOM 734 N N . ILE A 1 94 ? 10.666 -2.788 -3.833 1.00 91.69 94 ILE A N 1
ATOM 735 C CA . ILE A 1 94 ? 9.802 -2.180 -2.817 1.00 91.69 94 ILE A CA 1
ATOM 736 C C . ILE A 1 94 ? 10.318 -2.568 -1.438 1.00 91.69 94 ILE A C 1
ATOM 738 O O . ILE A 1 94 ? 10.385 -3.750 -1.105 1.00 91.69 94 ILE A O 1
ATOM 742 N N . LYS A 1 95 ? 10.665 -1.575 -0.618 1.00 91.19 95 LYS A N 1
ATOM 743 C CA . LYS A 1 95 ? 11.142 -1.787 0.750 1.00 91.19 95 LYS A CA 1
ATOM 744 C C . LYS A 1 95 ? 10.211 -1.127 1.759 1.00 91.19 95 LYS A C 1
ATOM 746 O O . LYS A 1 95 ? 9.950 0.070 1.637 1.00 91.19 95 LYS A O 1
ATOM 751 N N . PRO A 1 96 ? 9.725 -1.861 2.770 1.00 90.94 96 PRO A N 1
ATOM 752 C CA . PRO A 1 96 ? 8.952 -1.256 3.842 1.00 90.94 96 PRO A CA 1
ATOM 753 C C . PRO A 1 96 ? 9.845 -0.362 4.711 1.00 90.94 96 PRO A C 1
ATOM 755 O O . PRO A 1 96 ? 11.000 -0.700 4.971 1.00 90.94 96 PRO A O 1
ATOM 758 N N . LYS A 1 97 ? 9.309 0.782 5.140 1.00 89.69 97 LYS A N 1
ATOM 759 C CA . LYS A 1 97 ? 10.002 1.759 5.992 1.00 89.69 97 LYS A CA 1
ATOM 760 C C . LYS A 1 97 ? 9.371 1.872 7.369 1.00 89.69 97 LYS A C 1
ATOM 762 O O . LYS A 1 97 ? 10.043 1.654 8.368 1.00 89.69 97 LYS A O 1
ATOM 767 N N . GLU A 1 98 ? 8.092 2.215 7.400 1.00 89.31 98 GLU A N 1
ATOM 768 C CA . GLU A 1 98 ? 7.356 2.520 8.624 1.00 89.31 98 GLU A CA 1
ATOM 769 C C . GLU A 1 98 ? 6.038 1.768 8.626 1.00 89.31 98 GLU A C 1
ATOM 771 O O . GLU A 1 98 ? 5.468 1.506 7.566 1.00 89.31 98 GLU A O 1
ATOM 776 N N . GLU A 1 99 ? 5.553 1.437 9.815 1.00 91.31 99 GLU A N 1
ATOM 777 C CA . GLU A 1 99 ? 4.312 0.704 10.012 1.00 91.31 99 GLU A CA 1
ATOM 778 C C . GLU A 1 99 ? 3.451 1.404 11.046 1.00 91.31 99 GLU A C 1
ATOM 780 O O . GLU A 1 99 ? 3.852 1.629 12.188 1.00 91.31 99 GLU A O 1
ATOM 785 N N . ILE A 1 100 ? 2.229 1.713 10.639 1.00 92.12 100 ILE A N 1
ATOM 786 C CA . ILE A 1 100 ? 1.238 2.360 11.478 1.00 92.12 100 ILE A CA 1
ATOM 787 C C . ILE A 1 100 ? 0.061 1.403 11.609 1.00 92.12 100 ILE A C 1
ATOM 789 O O . ILE A 1 100 ? -0.594 1.070 10.621 1.00 92.12 100 ILE A O 1
ATOM 793 N N . LEU A 1 101 ? -0.248 0.987 12.834 1.00 92.44 101 LEU A N 1
ATOM 794 C CA . LEU A 1 101 ? -1.534 0.382 13.139 1.00 92.44 101 LEU A CA 1
ATOM 795 C C . LEU A 1 101 ? -2.587 1.489 13.154 1.00 92.44 101 LEU A C 1
ATOM 797 O O . LEU A 1 101 ? -2.529 2.423 13.955 1.00 92.44 101 LEU A O 1
ATOM 801 N N . VAL A 1 102 ? -3.566 1.359 12.274 1.00 91.94 102 VAL A N 1
ATOM 802 C CA . VAL A 1 102 ? -4.728 2.230 12.197 1.00 91.94 102 VAL A CA 1
ATOM 803 C C . VAL A 1 102 ? -5.917 1.478 12.773 1.00 91.94 102 VAL A C 1
ATOM 805 O O . VAL A 1 102 ? -6.330 0.445 12.245 1.00 91.94 102 VAL A O 1
ATOM 808 N N . THR A 1 103 ? -6.467 1.994 13.867 1.00 90.19 103 THR A N 1
ATOM 809 C CA . THR A 1 103 ? -7.678 1.466 14.500 1.00 90.19 103 THR A CA 1
ATOM 810 C C . THR A 1 103 ? -8.811 2.454 14.298 1.00 90.19 103 THR A C 1
ATOM 812 O O . THR A 1 103 ? -8.727 3.605 14.721 1.00 90.19 103 THR A O 1
ATOM 815 N N . HIS A 1 104 ? -9.883 1.999 13.664 1.00 84.88 104 HIS A N 1
ATOM 816 C CA . HIS A 1 104 ? -11.099 2.778 13.490 1.00 84.88 104 HIS A CA 1
ATOM 817 C C . HIS A 1 104 ? -12.061 2.441 14.632 1.00 84.88 104 HIS A C 1
ATOM 819 O O . HIS A 1 104 ? -12.452 1.283 14.808 1.00 84.88 104 HIS A O 1
ATOM 825 N N . THR A 1 105 ? -12.434 3.433 15.428 1.00 83.94 105 THR A N 1
ATOM 826 C CA . THR A 1 105 ? -13.511 3.318 16.418 1.00 83.94 105 THR A CA 1
ATOM 827 C C . THR A 1 105 ? -14.750 4.051 15.899 1.00 83.94 105 THR A C 1
ATOM 829 O O . THR A 1 105 ? -14.774 4.518 14.760 1.00 83.94 105 THR A O 1
ATOM 832 N N . GLN A 1 106 ? -15.828 4.093 16.685 1.00 77.69 106 GLN A N 1
ATOM 833 C CA . GLN A 1 106 ? -17.055 4.780 16.267 1.00 77.69 106 GLN A CA 1
ATOM 834 C C . GLN A 1 106 ? -16.871 6.296 16.124 1.00 77.69 106 GLN A C 1
ATOM 836 O O . GLN A 1 106 ? -17.551 6.900 15.297 1.00 77.69 106 GLN A O 1
ATOM 841 N N . ASP A 1 107 ? -15.938 6.877 16.878 1.00 77.06 107 ASP A N 1
ATOM 842 C CA . ASP A 1 107 ? -15.782 8.326 17.013 1.00 77.06 107 ASP A CA 1
ATOM 843 C C . ASP A 1 107 ? -14.443 8.842 16.467 1.00 77.06 107 ASP A C 1
ATOM 845 O O . ASP A 1 107 ? -14.326 10.021 16.135 1.00 77.06 107 ASP A O 1
ATOM 849 N N . GLU A 1 108 ? -13.428 7.979 16.342 1.00 84.00 108 GLU A N 1
ATOM 850 C CA . GLU A 1 108 ? -12.076 8.404 15.981 1.00 84.00 108 GLU A CA 1
ATOM 851 C C . GLU A 1 108 ? -11.284 7.360 15.180 1.00 84.00 108 GLU A C 1
ATOM 853 O O . GLU A 1 108 ? -11.550 6.156 15.196 1.00 84.00 108 GLU A O 1
ATOM 858 N N . VAL A 1 109 ? -10.264 7.850 14.472 1.00 87.38 109 VAL A N 1
ATOM 859 C CA . VAL A 1 109 ? -9.238 7.025 13.829 1.00 87.38 109 VAL A CA 1
ATOM 860 C C . VAL A 1 109 ? -7.947 7.205 14.613 1.00 87.38 109 VAL A C 1
ATOM 862 O O . VAL A 1 109 ? -7.324 8.265 14.560 1.00 87.38 109 VAL A O 1
ATOM 865 N N . VAL A 1 110 ? -7.534 6.159 15.323 1.00 89.31 110 VAL A N 1
ATOM 866 C CA . VAL A 1 110 ? -6.297 6.153 16.106 1.00 89.31 110 VAL A CA 1
ATOM 867 C C . VAL A 1 110 ? -5.181 5.561 15.254 1.00 89.31 110 VAL A C 1
ATOM 869 O O . VAL A 1 110 ? -5.310 4.453 14.732 1.00 89.31 110 VAL A O 1
ATOM 872 N N . ARG A 1 111 ? -4.083 6.305 15.110 1.00 91.44 111 ARG A N 1
ATOM 873 C CA . ARG A 1 111 ? -2.874 5.893 14.388 1.00 91.44 111 ARG A CA 1
ATOM 874 C C . ARG A 1 111 ? -1.746 5.716 15.396 1.00 91.44 111 ARG A C 1
ATOM 876 O O . ARG A 1 111 ? -1.422 6.653 16.120 1.00 91.44 111 ARG A O 1
ATOM 883 N N . THR A 1 112 ? -1.161 4.529 15.453 1.00 89.44 112 THR A N 1
ATOM 884 C CA . THR A 1 112 ? -0.075 4.216 16.388 1.00 89.44 112 THR A CA 1
ATOM 885 C C . THR A 1 112 ? 1.028 3.487 15.646 1.00 89.44 112 THR A C 1
ATOM 887 O O . THR A 1 112 ? 0.746 2.534 14.921 1.00 89.44 112 THR A O 1
ATOM 890 N N . GLU A 1 113 ? 2.277 3.919 15.819 1.00 89.00 113 GLU A N 1
ATOM 891 C CA . GLU A 1 113 ? 3.429 3.173 15.311 1.00 89.00 113 GLU A CA 1
ATOM 892 C C . GLU A 1 113 ? 3.400 1.744 15.851 1.00 89.00 113 GLU A C 1
ATOM 894 O O . GLU A 1 113 ? 3.122 1.497 17.028 1.00 89.00 113 GLU A O 1
ATOM 899 N N . THR A 1 114 ? 3.642 0.785 14.968 1.00 84.75 114 THR A N 1
ATOM 900 C CA . THR A 1 114 ? 3.622 -0.628 15.316 1.00 84.75 114 THR A CA 1
ATOM 901 C C . THR A 1 114 ? 4.846 -1.325 14.764 1.00 84.75 114 THR A C 1
ATOM 903 O O . THR A 1 114 ? 5.402 -0.939 13.747 1.00 84.75 114 THR A O 1
ATOM 906 N N . HIS A 1 115 ? 5.301 -2.343 15.482 1.00 76.50 115 HIS A N 1
ATOM 907 C CA . HIS A 1 115 ? 6.446 -3.167 15.098 1.00 76.50 115 HIS A CA 1
ATOM 908 C C . HIS A 1 115 ? 5.977 -4.608 14.864 1.00 76.50 115 HIS A C 1
ATOM 910 O O . HIS A 1 115 ? 6.658 -5.576 15.214 1.00 76.50 115 HIS A O 1
ATOM 916 N N . LEU A 1 116 ? 4.757 -4.762 14.343 1.00 72.25 116 LEU A N 1
ATOM 917 C CA . LEU A 1 116 ? 4.214 -6.062 13.987 1.00 72.25 116 LEU A CA 1
ATOM 918 C C . LEU A 1 116 ? 5.128 -6.671 12.920 1.00 72.25 116 LEU A C 1
ATOM 920 O O . LEU A 1 116 ? 5.280 -6.148 11.828 1.00 72.25 116 LEU A O 1
ATOM 924 N N . ASN A 1 117 ? 5.778 -7.791 13.229 1.00 74.62 117 ASN A N 1
ATOM 925 C CA . ASN A 1 117 ? 6.626 -8.468 12.255 1.00 74.62 117 ASN A CA 1
ATOM 926 C C . ASN A 1 117 ? 5.733 -9.104 11.169 1.00 74.62 117 ASN A C 1
ATOM 928 O O . ASN A 1 117 ? 5.345 -10.267 11.283 1.00 74.62 117 ASN A O 1
ATOM 932 N N . LEU A 1 118 ? 5.341 -8.329 10.149 1.00 77.56 118 LEU A N 1
ATOM 933 C CA . LEU A 1 118 ? 4.590 -8.819 8.982 1.00 77.56 118 LEU A CA 1
ATOM 934 C C . LEU A 1 118 ? 5.554 -9.207 7.853 1.00 77.56 118 LEU A C 1
ATOM 936 O O . LEU A 1 118 ? 5.388 -8.784 6.710 1.00 77.56 118 LEU A O 1
ATOM 940 N N . SER A 1 119 ? 6.609 -9.952 8.175 1.00 74.31 119 SER A N 1
ATOM 941 C CA . SER A 1 119 ? 7.569 -10.445 7.177 1.00 74.31 119 SER A CA 1
ATOM 942 C C . SER A 1 119 ? 6.904 -11.335 6.118 1.00 74.31 119 SER A C 1
ATOM 944 O O . SER A 1 119 ? 7.322 -11.330 4.967 1.00 74.31 119 SER A O 1
ATOM 946 N N . GLU A 1 120 ? 5.817 -12.028 6.472 1.00 81.12 120 GLU A N 1
ATOM 947 C CA . GLU A 1 120 ? 4.987 -12.810 5.540 1.00 81.12 120 GLU A CA 1
ATOM 948 C C . GLU A 1 120 ? 4.222 -11.939 4.528 1.00 81.12 120 GLU A C 1
ATOM 950 O O . GLU A 1 120 ? 3.837 -12.401 3.453 1.00 81.12 120 GLU A O 1
ATOM 955 N N . HIS A 1 121 ? 4.022 -10.664 4.857 1.00 87.31 121 HIS A N 1
ATOM 956 C CA . HIS A 1 121 ? 3.323 -9.679 4.044 1.00 87.31 121 HIS A CA 1
ATOM 957 C C . HIS A 1 121 ? 4.342 -8.771 3.350 1.00 87.31 121 HIS A C 1
ATOM 959 O O . HIS A 1 121 ? 4.385 -7.565 3.586 1.00 87.31 121 HIS A O 1
ATOM 965 N N . ASP A 1 122 ? 5.199 -9.366 2.523 1.00 89.81 122 ASP A N 1
ATOM 966 C CA . ASP A 1 122 ? 6.177 -8.621 1.731 1.00 89.81 122 ASP A CA 1
ATOM 967 C C . ASP A 1 122 ? 5.465 -7.833 0.608 1.00 89.81 122 ASP A C 1
ATOM 969 O O . ASP A 1 122 ? 4.812 -8.452 -0.244 1.00 89.81 122 ASP A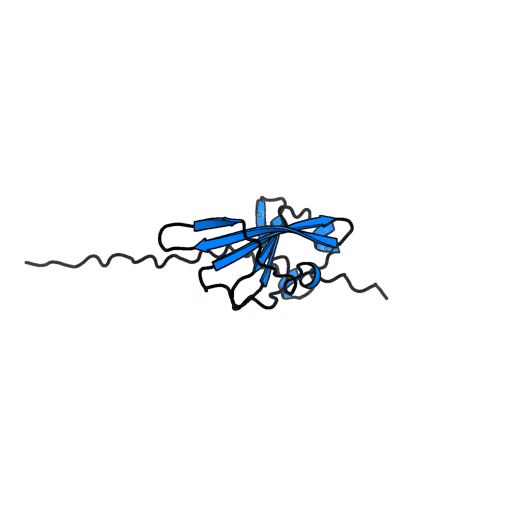 O 1
ATOM 973 N N . PRO A 1 123 ? 5.574 -6.489 0.569 1.00 90.06 123 PRO A N 1
ATOM 974 C CA . PRO A 1 123 ? 4.965 -5.680 -0.486 1.00 90.06 123 PRO A CA 1
ATOM 975 C C . PRO A 1 123 ? 5.480 -6.037 -1.889 1.00 90.06 123 PRO A C 1
ATOM 977 O O . PRO A 1 123 ? 4.741 -5.895 -2.865 1.00 90.06 123 PRO A O 1
ATOM 980 N N . GLN A 1 124 ? 6.705 -6.563 -2.011 1.00 90.69 124 GLN A N 1
ATOM 981 C CA . GLN A 1 124 ? 7.284 -6.992 -3.284 1.00 90.69 124 GLN A CA 1
ATOM 982 C C . GLN A 1 124 ? 6.499 -8.144 -3.933 1.00 90.69 124 GLN A C 1
ATOM 984 O O . GLN A 1 124 ? 6.496 -8.268 -5.157 1.00 90.69 124 GLN A O 1
ATOM 989 N N . ASN A 1 125 ? 5.791 -8.954 -3.138 1.00 91.06 125 ASN A N 1
ATOM 990 C CA . ASN A 1 125 ? 4.979 -10.067 -3.638 1.00 91.06 125 ASN A CA 1
ATOM 991 C C . ASN A 1 125 ? 3.651 -9.615 -4.262 1.00 91.06 125 ASN A C 1
ATOM 993 O O . ASN A 1 125 ? 2.997 -10.404 -4.944 1.00 91.06 125 ASN A O 1
ATOM 997 N N . LEU A 1 126 ? 3.227 -8.372 -4.018 1.00 90.12 126 LEU A N 1
ATOM 998 C CA . LEU A 1 126 ? 1.955 -7.849 -4.514 1.00 90.12 126 LEU A CA 1
ATOM 999 C C . LEU A 1 126 ? 2.068 -7.190 -5.892 1.00 90.12 126 LEU A C 1
ATOM 1001 O O . LEU A 1 126 ? 1.061 -7.074 -6.588 1.00 90.12 126 LEU A O 1
ATOM 1005 N N . ILE A 1 127 ? 3.268 -6.776 -6.303 1.00 90.12 127 ILE A N 1
ATOM 1006 C CA . ILE A 1 127 ? 3.499 -6.115 -7.592 1.00 90.12 127 ILE A CA 1
ATOM 1007 C C . ILE A 1 127 ? 4.510 -6.941 -8.397 1.00 90.12 127 ILE A C 1
ATOM 1009 O O . ILE A 1 127 ? 5.705 -6.911 -8.097 1.00 90.12 127 ILE A O 1
ATOM 1013 N N . PRO A 1 128 ? 4.055 -7.700 -9.412 1.00 88.88 128 PRO A N 1
ATOM 1014 C CA . PRO A 1 128 ? 4.936 -8.550 -10.200 1.00 88.88 128 PRO A CA 1
ATOM 1015 C C . PRO A 1 128 ? 5.833 -7.739 -11.144 1.00 88.88 128 PRO A C 1
ATOM 1017 O O . PRO A 1 128 ? 5.509 -6.626 -11.567 1.00 88.88 128 PRO A O 1
ATOM 1020 N N . PHE A 1 129 ? 6.949 -8.341 -11.550 1.00 87.12 129 PHE A N 1
ATOM 1021 C CA . PHE A 1 129 ? 7.728 -7.856 -12.687 1.00 87.12 129 PHE A CA 1
ATOM 1022 C C . PHE A 1 129 ? 7.024 -8.215 -13.997 1.00 87.12 129 PHE A C 1
ATOM 1024 O O . PHE A 1 129 ? 6.403 -9.276 -14.109 1.00 87.12 129 PHE A O 1
ATOM 1031 N N . ALA A 1 130 ? 7.130 -7.335 -14.993 1.00 84.19 130 ALA A N 1
ATOM 1032 C CA . ALA A 1 130 ? 6.623 -7.631 -16.324 1.00 84.19 130 ALA A CA 1
ATOM 1033 C C . ALA A 1 130 ? 7.350 -8.865 -16.893 1.00 84.19 130 ALA A C 1
ATOM 1035 O O . ALA A 1 130 ? 8.563 -9.003 -16.701 1.00 84.19 130 ALA A O 1
ATOM 1036 N N . PRO A 1 131 ? 6.641 -9.773 -17.584 1.00 81.69 131 PRO A N 1
ATOM 1037 C CA . PRO A 1 131 ? 7.289 -10.893 -18.248 1.00 81.69 131 PRO A CA 1
ATOM 1038 C C . PRO A 1 131 ? 8.260 -10.372 -19.313 1.00 81.69 131 PRO A C 1
ATOM 1040 O O . PRO A 1 131 ? 7.955 -9.412 -20.022 1.00 81.69 131 PRO A O 1
ATOM 1043 N N . ASN A 1 132 ? 9.419 -11.021 -19.451 1.00 76.62 132 ASN A N 1
ATOM 1044 C CA . ASN A 1 132 ? 10.372 -10.662 -20.498 1.00 76.62 132 ASN A CA 1
ATOM 1045 C C . ASN A 1 132 ? 9.709 -10.803 -21.880 1.00 76.62 132 ASN A C 1
ATOM 1047 O O . ASN A 1 132 ? 9.107 -11.854 -22.146 1.00 76.62 132 ASN A O 1
ATOM 1051 N N . PRO A 1 133 ? 9.820 -9.792 -22.765 1.00 73.88 133 PRO A N 1
ATOM 1052 C CA . PRO A 1 133 ? 9.376 -9.937 -24.142 1.00 73.88 133 PRO A CA 1
ATOM 1053 C C . PRO A 1 133 ? 10.162 -11.084 -24.787 1.00 73.88 133 PRO A C 1
ATOM 1055 O O . PRO A 1 133 ? 11.386 -11.155 -24.660 1.00 73.88 133 PRO A O 1
ATOM 1058 N N . ARG A 1 134 ? 9.428 -12.020 -25.391 1.00 62.88 134 ARG A N 1
ATOM 1059 C CA . ARG A 1 134 ? 9.992 -13.150 -26.135 1.00 62.88 134 ARG A CA 1
ATOM 1060 C C . ARG A 1 134 ? 10.514 -12.716 -27.494 1.00 62.88 134 ARG A C 1
ATOM 1062 O O . ARG A 1 134 ? 9.893 -11.807 -28.086 1.00 62.88 134 ARG A O 1
#